Protein AF-A0A967I9L3-F1 (afdb_monomer)

Nearest PDB structures (foldseek):
  6tut-assembly1_D  TM=2.455E-01  e=7.047E+00  Saccharomyces cer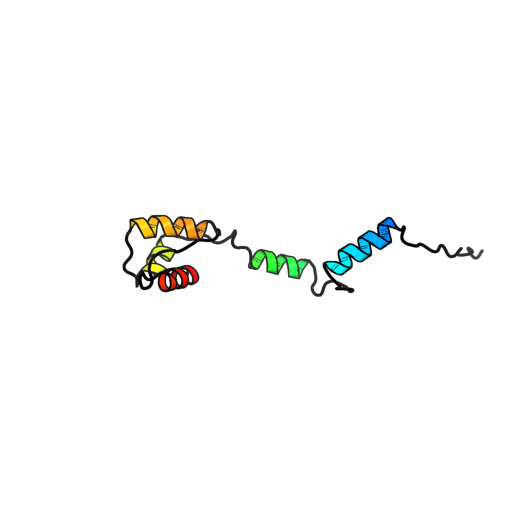evisiae S288C

Foldseek 3Di:
DDDDPPDDDDDDDPVRVVVVVVVCVVPVDDDDDPDDPVVVVVVCVVPDLLPDDQDLVLLCVLCVVPDDDPVVSVVVRVVLNVSDDDDDDDDPPPCSVVVVVSSVSD

Mean predicted aligned error: 10.32 Å

Secondary structure (DSSP, 8-state):
-------------HHHHHHHHHHHHH----SS-SS-HHHHHHHHHHH-GGG----HHHHHHHGGGS---HHHHHHHHHHHHTT------SSTTSSHHHHHHHHTT-

Structure (mmCIF, N/CA/C/O backbone):
data_AF-A0A967I9L3-F1
#
_entry.id   AF-A0A967I9L3-F1
#
loop_
_atom_site.group_PDB
_atom_site.id
_atom_site.type_symbol
_atom_site.label_atom_id
_atom_site.label_alt_id
_atom_site.label_comp_id
_atom_site.label_asym_id
_atom_site.label_entity_id
_atom_site.label_seq_id
_atom_site.pdbx_PDB_ins_code
_atom_site.Cartn_x
_atom_site.Cartn_y
_atom_site.Cartn_z
_atom_site.occupancy
_atom_site.B_iso_or_equiv
_atom_site.auth_seq_id
_atom_site.auth_comp_id
_atom_site.auth_asym_id
_atom_site.auth_atom_id
_atom_site.pdbx_PDB_model_num
ATOM 1 N N . ARG A 1 1 ? 20.927 -6.683 -58.869 1.00 39.59 1 ARG A N 1
ATOM 2 C CA . ARG A 1 1 ? 21.989 -5.862 -58.242 1.00 39.59 1 ARG A CA 1
ATOM 3 C C . ARG A 1 1 ? 21.899 -6.099 -56.743 1.00 39.59 1 ARG A C 1
ATOM 5 O O . ARG A 1 1 ? 20.976 -5.592 -56.123 1.00 39.59 1 ARG A O 1
ATOM 12 N N . GLU A 1 2 ? 22.761 -6.965 -56.214 1.00 48.47 2 GLU A N 1
ATOM 13 C CA . GLU A 1 2 ? 22.884 -7.224 -54.777 1.00 48.47 2 GLU A CA 1
ATOM 14 C C . GLU A 1 2 ? 23.357 -5.954 -54.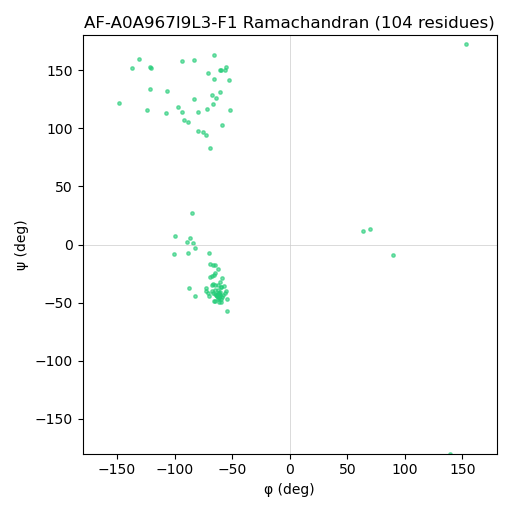068 1.00 48.47 2 GLU A C 1
ATOM 16 O O . GLU A 1 2 ? 24.365 -5.359 -54.448 1.00 48.47 2 GLU A O 1
ATOM 21 N N . PHE A 1 3 ? 22.617 -5.521 -53.052 1.00 53.97 3 PHE A N 1
ATOM 22 C CA . PHE A 1 3 ? 23.086 -4.489 -52.139 1.00 53.97 3 PHE A CA 1
ATOM 23 C C . PHE A 1 3 ? 24.037 -5.146 -51.140 1.00 53.97 3 PHE A C 1
ATOM 25 O O . PHE A 1 3 ? 23.626 -5.987 -50.340 1.00 53.97 3 PHE A O 1
ATOM 32 N N . ASN A 1 4 ? 25.311 -4.767 -51.203 1.00 56.59 4 ASN A N 1
ATOM 33 C CA . ASN A 1 4 ? 26.320 -5.121 -50.216 1.00 56.59 4 ASN A CA 1
ATOM 34 C C . ASN A 1 4 ? 25.865 -4.582 -48.845 1.00 56.59 4 ASN A C 1
ATOM 36 O O . ASN A 1 4 ? 25.901 -3.375 -48.596 1.00 56.59 4 ASN A O 1
ATOM 40 N N . LYS A 1 5 ? 25.352 -5.471 -47.985 1.00 57.94 5 LYS A N 1
ATOM 41 C CA . LYS A 1 5 ? 25.027 -5.175 -46.587 1.00 57.94 5 LYS A CA 1
ATOM 42 C C . LYS A 1 5 ? 26.342 -4.961 -45.837 1.00 57.94 5 LYS A C 1
ATOM 44 O O . LYS A 1 5 ? 26.852 -5.885 -45.212 1.00 57.94 5 LYS A O 1
ATOM 49 N N . GLY A 1 6 ? 26.889 -3.748 -45.909 1.00 60.75 6 GLY A N 1
ATOM 50 C CA . GLY A 1 6 ? 27.960 -3.320 -45.015 1.00 60.75 6 GLY A CA 1
ATOM 51 C C . GLY A 1 6 ? 27.523 -3.579 -43.574 1.00 60.75 6 GLY A C 1
ATOM 52 O O . GLY A 1 6 ? 26.503 -3.052 -43.127 1.00 60.75 6 GLY A O 1
ATOM 53 N N . ALA A 1 7 ? 28.234 -4.467 -42.883 1.00 70.00 7 ALA A N 1
ATOM 54 C CA . ALA A 1 7 ? 27.919 -4.865 -41.521 1.00 70.00 7 ALA A CA 1
ATOM 55 C C . ALA A 1 7 ? 28.268 -3.716 -40.566 1.00 70.00 7 ALA A C 1
ATOM 57 O O . ALA A 1 7 ? 29.410 -3.564 -40.138 1.00 70.00 7 ALA A O 1
ATOM 58 N N . TRP A 1 8 ? 27.285 -2.875 -40.258 1.00 76.75 8 TRP A N 1
ATOM 59 C CA . TRP A 1 8 ? 27.418 -1.861 -39.220 1.00 76.75 8 TRP A CA 1
ATOM 60 C C . TRP A 1 8 ? 27.413 -2.545 -37.852 1.00 76.75 8 TRP A C 1
ATOM 62 O O . TRP A 1 8 ? 26.425 -3.173 -37.468 1.00 76.75 8 TRP A O 1
ATOM 72 N N . VAL A 1 9 ? 28.519 -2.429 -37.117 1.00 81.31 9 VAL A N 1
ATOM 73 C CA . VAL A 1 9 ? 28.611 -2.896 -35.731 1.00 81.31 9 VAL A CA 1
ATOM 74 C C . VAL A 1 9 ? 28.242 -1.737 -34.818 1.00 81.31 9 VAL A C 1
ATOM 76 O O . VAL A 1 9 ? 29.005 -0.787 -34.655 1.00 81.31 9 VAL A O 1
ATOM 79 N N . PHE A 1 10 ? 27.061 -1.815 -34.217 1.00 85.38 10 PHE A N 1
ATOM 80 C CA . PHE A 1 10 ? 26.665 -0.894 -33.162 1.00 85.38 10 PHE A CA 1
ATOM 81 C C . PHE A 1 10 ? 27.238 -1.387 -31.835 1.00 85.38 10 PHE A C 1
ATOM 83 O O . PHE A 1 10 ? 27.010 -2.526 -31.433 1.00 85.38 10 PHE A O 1
ATOM 90 N N . THR A 1 11 ? 27.984 -0.523 -31.154 1.00 92.12 11 THR A N 1
ATOM 91 C CA . THR A 1 11 ? 28.474 -0.770 -29.797 1.00 92.12 11 THR A CA 1
ATOM 92 C C . THR A 1 11 ? 27.958 0.313 -28.866 1.00 92.12 11 THR A C 1
ATOM 94 O O . THR A 1 11 ? 27.700 1.444 -29.287 1.00 92.12 11 THR A O 1
ATOM 97 N N . LEU A 1 12 ? 27.798 -0.030 -27.591 1.00 91.38 12 LEU A N 1
ATOM 98 C CA . LEU A 1 12 ? 27.471 0.957 -26.571 1.00 91.38 12 LEU A CA 1
ATOM 99 C C . LEU A 1 12 ? 28.636 1.936 -26.403 1.00 91.38 12 LEU A C 1
ATOM 101 O O . LEU A 1 12 ? 29.807 1.547 -26.415 1.00 91.38 12 LEU A O 1
ATOM 105 N N . THR A 1 13 ? 28.296 3.204 -26.185 1.00 96.62 13 THR A N 1
ATOM 106 C CA . THR A 1 13 ? 29.245 4.192 -25.664 1.00 96.62 13 THR A CA 1
ATOM 107 C C . THR A 1 13 ? 29.636 3.824 -24.234 1.00 96.62 13 THR A C 1
ATOM 109 O O . THR A 1 13 ? 28.920 3.076 -23.563 1.00 96.62 13 THR A O 1
ATOM 112 N N . ASP A 1 14 ? 30.728 4.385 -23.715 1.00 96.31 14 ASP A N 1
ATOM 113 C CA . ASP A 1 14 ? 31.129 4.137 -22.322 1.00 96.31 14 ASP A CA 1
ATOM 114 C C . ASP A 1 14 ? 30.052 4.579 -21.324 1.00 96.31 14 ASP A C 1
ATOM 116 O O . ASP A 1 14 ? 29.759 3.869 -20.364 1.00 96.31 14 ASP A O 1
ATOM 120 N N . LYS A 1 15 ? 29.353 5.685 -21.614 1.00 97.06 15 LYS A N 1
ATOM 121 C CA . LYS A 1 15 ? 28.175 6.110 -20.844 1.00 97.06 15 LYS A CA 1
ATOM 122 C C . LYS A 1 15 ? 27.057 5.061 -20.884 1.00 97.06 15 LYS A C 1
ATOM 124 O O . LYS A 1 15 ? 26.428 4.805 -19.862 1.00 97.06 15 LYS A O 1
ATOM 129 N N . GLY A 1 16 ? 26.818 4.451 -22.047 1.00 96.06 16 GLY A N 1
ATOM 130 C CA . GLY A 1 16 ? 25.847 3.368 -22.205 1.00 96.06 16 GLY A CA 1
ATOM 131 C C . GLY A 1 16 ? 26.232 2.112 -21.420 1.00 96.06 16 GLY A 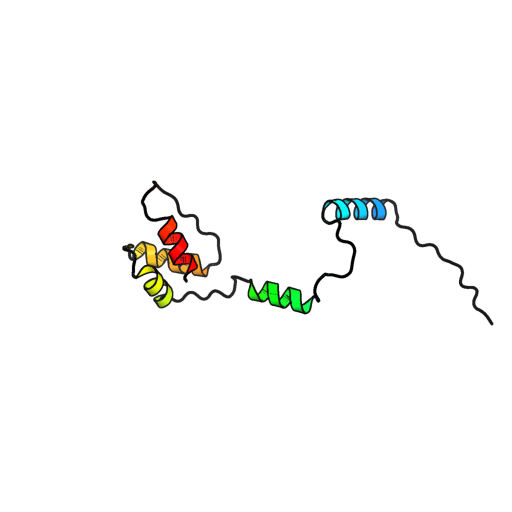C 1
ATOM 132 O O . GLY A 1 16 ? 25.379 1.537 -20.749 1.00 96.06 16 GLY A O 1
ATOM 133 N N . ARG A 1 17 ? 27.516 1.727 -21.441 1.00 95.25 17 ARG A N 1
ATOM 134 C CA . ARG A 1 17 ? 28.043 0.608 -20.642 1.00 95.25 17 ARG A CA 1
ATOM 135 C C . ARG A 1 17 ? 27.872 0.847 -19.145 1.00 95.25 17 ARG A C 1
ATOM 137 O O . ARG A 1 17 ? 27.320 -0.013 -18.465 1.00 95.25 17 ARG A O 1
ATOM 144 N N . ASN A 1 18 ? 28.272 2.018 -18.652 1.00 96.56 18 ASN A N 1
ATOM 145 C CA . ASN A 1 18 ? 28.149 2.356 -17.233 1.00 96.56 18 ASN A CA 1
ATOM 146 C C . ASN A 1 18 ? 26.683 2.363 -16.789 1.00 96.56 18 ASN A C 1
ATOM 148 O O . ASN A 1 18 ? 26.345 1.756 -15.778 1.00 96.56 18 ASN A O 1
ATOM 152 N N . ARG A 1 19 ? 25.785 2.956 -17.589 1.00 95.38 19 ARG A N 1
ATOM 153 C CA . ARG A 1 19 ? 24.355 2.983 -17.264 1.00 95.38 19 ARG A CA 1
ATOM 154 C C . ARG A 1 19 ? 23.726 1.589 -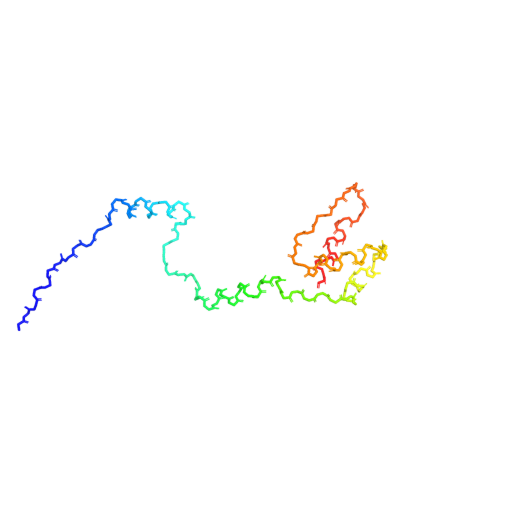17.251 1.00 95.38 19 ARG A C 1
ATOM 156 O O . ARG A 1 19 ? 22.888 1.311 -16.398 1.00 95.38 19 ARG A O 1
ATOM 163 N N . ALA A 1 20 ? 24.114 0.721 -18.184 1.00 93.81 20 ALA A N 1
ATOM 164 C CA . ALA A 1 20 ? 23.662 -0.666 -18.190 1.00 93.81 20 ALA A CA 1
ATOM 165 C C . ALA A 1 20 ? 24.137 -1.409 -16.931 1.00 93.81 20 ALA A C 1
ATOM 167 O O . ALA A 1 20 ? 23.336 -2.093 -16.303 1.00 93.81 20 ALA A O 1
ATOM 168 N N . ALA A 1 21 ? 25.399 -1.223 -16.525 1.00 94.31 21 ALA A N 1
ATOM 169 C CA . ALA A 1 21 ? 25.939 -1.815 -15.302 1.00 94.31 21 ALA A CA 1
ATOM 170 C C . ALA A 1 21 ? 25.188 -1.337 -14.044 1.00 94.31 2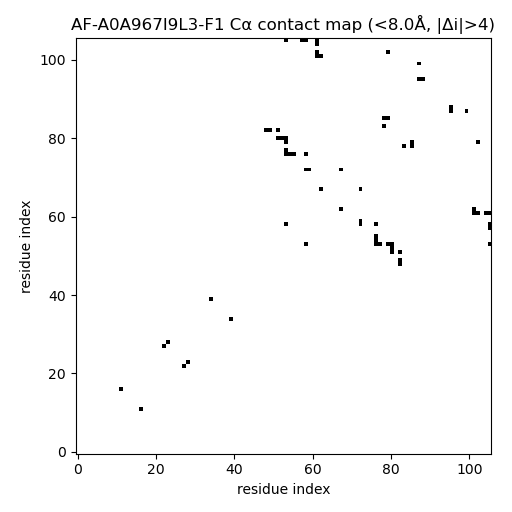1 ALA A C 1
ATOM 172 O O . ALA A 1 21 ? 24.772 -2.162 -13.240 1.00 94.31 21 ALA A O 1
ATOM 173 N N . GLU A 1 22 ? 24.921 -0.032 -13.914 1.00 95.69 22 GLU A N 1
ATOM 174 C CA . GLU A 1 22 ? 24.117 0.517 -12.809 1.00 95.69 22 GLU A CA 1
ATOM 175 C C . GLU A 1 22 ? 22.711 -0.096 -12.737 1.00 95.69 22 GLU A C 1
ATOM 177 O O . GLU A 1 22 ? 22.221 -0.417 -11.658 1.00 95.69 22 GLU A O 1
ATOM 182 N N . LEU A 1 23 ? 22.041 -0.260 -13.883 1.00 94.69 23 LEU A N 1
ATOM 183 C CA . LEU A 1 23 ? 20.713 -0.875 -13.931 1.00 94.69 23 LEU A CA 1
ATOM 184 C C . LEU A 1 23 ? 20.761 -2.361 -13.556 1.00 94.69 23 LEU A C 1
ATOM 186 O O . LEU A 1 23 ? 19.841 -2.844 -12.899 1.00 94.69 23 LEU A O 1
ATOM 190 N N . PHE A 1 24 ? 21.838 -3.062 -13.916 1.00 94.69 24 PHE A N 1
ATOM 191 C CA . PHE A 1 24 ? 22.054 -4.458 -13.537 1.00 94.69 24 PHE A CA 1
ATOM 192 C C . PHE A 1 24 ? 22.286 -4.660 -12.036 1.00 94.69 24 PHE A C 1
ATOM 194 O O . PHE A 1 24 ? 21.944 -5.722 -11.513 1.00 94.69 24 PHE A O 1
ATOM 201 N N . GLU A 1 25 ? 22.803 -3.652 -11.331 1.00 95.50 25 GLU A N 1
ATOM 202 C CA . GLU A 1 25 ? 22.862 -3.668 -9.864 1.00 95.50 25 GLU A CA 1
ATOM 203 C C . GLU A 1 25 ? 21.466 -3.554 -9.223 1.00 95.50 25 GLU A C 1
ATOM 205 O O . GLU A 1 25 ? 21.241 -4.097 -8.145 1.00 95.50 25 GLU A O 1
ATOM 210 N N . ILE A 1 26 ? 20.503 -2.909 -9.895 1.00 95.62 26 ILE A N 1
ATOM 211 C CA . ILE A 1 26 ? 19.109 -2.805 -9.425 1.00 95.62 26 ILE A CA 1
ATOM 212 C C . ILE A 1 26 ? 18.314 -4.069 -9.779 1.00 95.62 26 ILE A C 1
ATOM 214 O O . ILE A 1 26 ? 17.551 -4.580 -8.961 1.00 95.62 26 ILE A O 1
ATOM 218 N N . SER A 1 27 ? 18.457 -4.569 -11.009 1.00 92.88 27 SER A N 1
ATOM 219 C CA . SER A 1 27 ? 17.743 -5.747 -11.495 1.00 92.88 27 SER A CA 1
ATOM 220 C C . SER A 1 27 ? 18.581 -6.520 -12.503 1.00 92.88 27 SER A C 1
ATOM 222 O O . SER A 1 27 ? 18.926 -6.021 -13.572 1.00 92.88 27 SER A O 1
ATOM 224 N N . ARG A 1 28 ? 18.842 -7.791 -12.189 1.00 92.62 28 ARG A N 1
ATOM 225 C CA . ARG A 1 28 ? 19.532 -8.727 -13.090 1.00 92.62 28 ARG A CA 1
ATOM 226 C C . ARG A 1 28 ? 18.608 -9.445 -14.057 1.00 92.62 28 ARG A C 1
ATOM 228 O O . ARG A 1 28 ? 19.046 -10.353 -14.760 1.00 92.62 28 ARG A O 1
ATOM 235 N N . TYR A 1 29 ? 17.333 -9.074 -14.073 1.00 90.12 29 TYR A N 1
ATOM 236 C CA . TYR A 1 29 ? 16.367 -9.718 -14.937 1.00 90.12 29 TYR A CA 1
ATOM 237 C C . TYR A 1 29 ? 16.682 -9.421 -16.404 1.00 90.12 29 TYR A C 1
ATOM 239 O O . TYR A 1 29 ? 16.704 -8.267 -16.829 1.00 90.12 29 TYR A O 1
ATOM 247 N N . VAL A 1 30 ? 16.905 -10.481 -17.177 1.00 92.00 30 VAL A N 1
ATOM 248 C CA . VAL A 1 30 ? 17.101 -10.414 -18.624 1.00 92.00 30 VAL A CA 1
ATOM 249 C C . VAL A 1 30 ? 16.065 -11.317 -19.269 1.00 92.00 30 VAL A C 1
ATOM 251 O O . VAL A 1 30 ? 16.078 -12.528 -19.065 1.00 92.00 30 VAL A O 1
ATOM 254 N N . GLY A 1 31 ? 15.166 -10.724 -20.046 1.00 90.25 31 GLY A N 1
ATOM 255 C CA . GLY A 1 31 ? 14.096 -11.450 -20.717 1.00 90.25 31 GLY A CA 1
ATOM 256 C C . GLY A 1 31 ? 12.876 -10.570 -20.984 1.00 90.25 31 GLY A C 1
ATOM 257 O O . GLY A 1 31 ? 12.835 -9.419 -20.540 1.00 90.25 31 GLY A O 1
ATOM 258 N N . PRO A 1 32 ? 11.885 -11.088 -21.727 1.00 91.25 32 PRO A N 1
ATOM 259 C CA . PRO A 1 32 ? 10.575 -10.449 -21.824 1.00 91.25 32 PRO A CA 1
ATOM 260 C C . PRO A 1 32 ? 9.934 -10.372 -20.436 1.00 91.25 32 PRO A C 1
ATOM 262 O O . PRO A 1 32 ? 10.179 -11.245 -19.616 1.00 91.25 32 PRO A O 1
ATOM 265 N N . ALA A 1 33 ? 9.099 -9.367 -20.166 1.00 90.56 33 ALA A N 1
ATOM 266 C CA . ALA A 1 33 ? 8.372 -9.300 -18.898 1.00 90.56 33 ALA A CA 1
ATOM 267 C C . ALA A 1 33 ? 7.604 -10.618 -18.628 1.00 90.56 33 ALA A C 1
ATOM 269 O O . ALA A 1 33 ? 7.049 -11.195 -19.567 1.00 90.56 33 ALA A O 1
ATOM 270 N N . PRO A 1 34 ? 7.547 -11.101 -17.370 1.00 91.44 34 PRO A N 1
ATOM 271 C CA . PRO A 1 34 ? 6.970 -12.409 -17.040 1.00 91.44 34 PRO A CA 1
ATOM 272 C C . PRO A 1 34 ? 5.456 -12.485 -17.279 1.00 91.44 34 PRO A C 1
ATOM 274 O O . PRO A 1 34 ? 4.898 -13.576 -17.352 1.00 91.44 34 PRO A O 1
ATOM 277 N N . VAL A 1 35 ? 4.798 -11.330 -17.392 1.00 94.75 35 VAL A N 1
ATOM 278 C CA . VAL A 1 35 ? 3.383 -11.191 -17.729 1.00 94.75 35 VAL A CA 1
ATOM 279 C C . VAL A 1 35 ? 3.201 -10.054 -18.739 1.00 94.75 35 VAL A C 1
ATOM 281 O O . VAL A 1 35 ? 3.988 -9.100 -18.735 1.00 94.75 35 VAL A O 1
ATOM 284 N N . PRO A 1 36 ? 2.165 -10.117 -19.588 1.00 96.12 36 PRO A N 1
ATOM 285 C CA . PRO A 1 36 ? 1.753 -8.990 -20.414 1.00 96.12 36 PRO A CA 1
ATOM 286 C C . PRO A 1 36 ? 1.446 -7.734 -19.585 1.00 96.12 36 PRO A C 1
ATOM 288 O O . PRO A 1 36 ? 0.976 -7.818 -18.447 1.00 96.12 36 PRO A O 1
ATOM 291 N N . LEU A 1 37 ? 1.669 -6.555 -20.173 1.00 94.12 37 LEU A N 1
ATOM 292 C CA . LEU A 1 37 ? 1.437 -5.271 -19.501 1.00 94.12 37 LEU A CA 1
ATOM 293 C C . LEU A 1 37 ? -0.026 -5.099 -19.063 1.00 94.12 37 LEU A C 1
ATOM 295 O O . LEU A 1 37 ? -0.283 -4.566 -17.990 1.00 94.12 37 LEU A O 1
ATOM 299 N N . ASP A 1 38 ? -0.987 -5.587 -19.849 1.00 96.56 38 ASP A N 1
ATOM 300 C CA . ASP A 1 38 ? -2.409 -5.529 -19.494 1.00 96.56 38 ASP A CA 1
ATOM 301 C C . ASP A 1 38 ? -2.729 -6.364 -18.244 1.00 96.56 38 ASP A C 1
ATOM 303 O O . ASP A 1 38 ? -3.576 -5.979 -17.440 1.00 96.56 38 ASP A O 1
ATOM 307 N N . GLN A 1 39 ? -2.051 -7.498 -18.051 1.00 96.25 39 GLN A N 1
ATOM 308 C CA . GLN A 1 39 ? -2.223 -8.329 -16.863 1.00 96.25 39 GLN A CA 1
ATOM 309 C C . GLN A 1 39 ? -1.593 -7.662 -15.640 1.00 96.25 39 GLN A C 1
ATOM 311 O O . GLN A 1 39 ? -2.189 -7.677 -14.564 1.00 96.25 39 GLN A O 1
ATOM 316 N N . TYR A 1 40 ? -0.420 -7.047 -15.811 1.00 94.12 40 TYR A N 1
ATOM 317 C CA . TYR A 1 40 ? 0.215 -6.259 -14.759 1.00 94.12 40 TYR A CA 1
ATOM 318 C C . TYR A 1 40 ? -0.677 -5.092 -14.316 1.00 94.12 40 TYR A C 1
ATOM 320 O O . TYR A 1 40 ? -0.947 -4.952 -13.127 1.00 94.12 40 TYR A O 1
ATOM 328 N N . ASN A 1 41 ? -1.198 -4.308 -15.265 1.00 94.38 41 ASN A N 1
ATOM 329 C CA . ASN A 1 41 ? -2.064 -3.165 -14.970 1.00 94.38 41 ASN A CA 1
ATOM 330 C C . ASN A 1 41 ? -3.325 -3.592 -14.219 1.00 94.38 41 ASN A C 1
ATOM 332 O O . ASN A 1 41 ? -3.620 -3.027 -13.172 1.00 94.38 41 ASN A O 1
ATOM 336 N N . ARG A 1 42 ? -4.004 -4.649 -14.685 1.00 94.25 42 ARG A N 1
ATOM 337 C CA . ARG A 1 42 ? -5.170 -5.213 -13.989 1.00 94.25 42 ARG A CA 1
ATOM 338 C C . ARG A 1 42 ? -4.856 -5.590 -12.544 1.00 94.25 42 ARG A C 1
ATOM 340 O O . ARG A 1 42 ? -5.680 -5.366 -11.666 1.00 94.25 42 ARG A O 1
ATOM 347 N N . GLN A 1 43 ? -3.677 -6.157 -12.290 1.00 93.75 43 GLN A N 1
ATOM 348 C CA . GLN A 1 43 ? -3.282 -6.539 -10.939 1.00 93.75 43 GLN A CA 1
ATOM 349 C C . GLN A 1 43 ? -2.978 -5.322 -10.058 1.00 93.75 43 GLN A C 1
ATOM 351 O O . GLN A 1 43 ? -3.384 -5.305 -8.899 1.00 93.75 43 GLN A O 1
ATOM 356 N N . VAL A 1 44 ? -2.292 -4.311 -10.596 1.00 92.12 44 VAL A N 1
ATOM 357 C CA . VAL A 1 44 ? -2.012 -3.056 -9.881 1.00 92.12 44 VAL A CA 1
ATOM 358 C C . VAL A 1 44 ? -3.309 -2.322 -9.547 1.00 92.12 44 VAL A C 1
ATOM 360 O O . VAL A 1 44 ? -3.483 -1.881 -8.415 1.00 92.12 44 VAL A O 1
ATOM 363 N N . GLU A 1 45 ? -4.242 -2.247 -10.495 1.00 89.94 45 GLU A N 1
ATOM 364 C CA . GLU A 1 45 ? -5.572 -1.670 -10.283 1.00 89.94 45 GLU A CA 1
ATOM 365 C C . GLU A 1 45 ? -6.366 -2.465 -9.242 1.00 89.94 45 GLU A C 1
ATOM 367 O O . GLU A 1 45 ? -6.935 -1.873 -8.336 1.00 89.94 45 GLU A O 1
ATOM 372 N N . ALA A 1 46 ? -6.356 -3.800 -9.294 1.00 87.81 46 ALA A N 1
ATOM 373 C CA . ALA A 1 46 ? -7.049 -4.629 -8.304 1.00 87.81 46 ALA A CA 1
ATOM 374 C C . ALA A 1 46 ? -6.450 -4.526 -6.888 1.00 87.81 46 ALA A C 1
ATOM 376 O O . ALA A 1 46 ? -7.147 -4.759 -5.906 1.00 87.81 46 ALA A O 1
ATOM 377 N N . GLN A 1 47 ? -5.159 -4.205 -6.774 1.00 86.00 47 GLN A N 1
ATOM 378 C CA . GLN A 1 47 ? -4.472 -4.000 -5.496 1.00 86.00 47 GLN A CA 1
ATOM 379 C C . GLN A 1 47 ? -4.553 -2.555 -4.994 1.00 86.00 47 GLN A C 1
ATOM 381 O O . GLN A 1 47 ? -4.103 -2.281 -3.878 1.00 86.00 47 GLN A O 1
ATOM 386 N N . THR A 1 48 ? -5.084 -1.624 -5.792 1.00 81.69 48 THR A N 1
ATOM 387 C CA . THR A 1 48 ? -5.152 -0.226 -5.380 1.00 81.69 48 THR A CA 1
ATOM 388 C C . THR A 1 48 ? -6.129 -0.052 -4.223 1.00 81.69 48 THR A C 1
ATOM 390 O O . THR A 1 48 ? -7.292 -0.448 -4.277 1.00 81.69 48 THR A O 1
ATOM 393 N N . ILE A 1 49 ? -5.657 0.603 -3.169 1.00 73.31 49 ILE A N 1
ATOM 394 C CA . ILE A 1 49 ? -6.467 0.98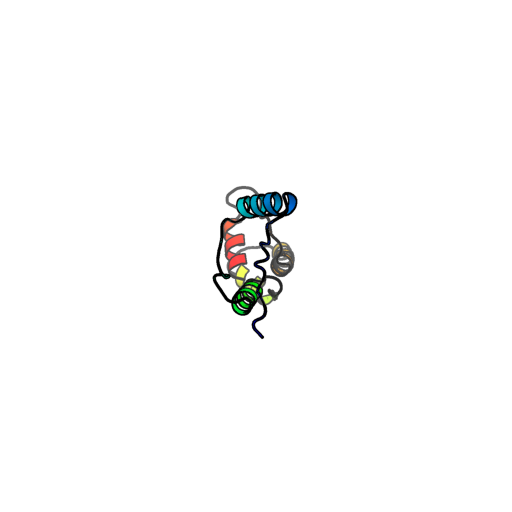4 -2.007 1.00 73.31 49 ILE A CA 1
ATOM 395 C C . ILE A 1 49 ? -7.249 2.286 -2.243 1.00 73.31 49 ILE A C 1
ATOM 397 O O . ILE A 1 49 ? -8.038 2.690 -1.395 1.00 73.31 49 ILE A O 1
ATOM 401 N N . GLU A 1 50 ? -7.063 2.938 -3.398 1.00 69.81 50 GLU A N 1
ATOM 402 C CA . GLU A 1 50 ? -7.757 4.186 -3.761 1.00 69.81 50 GLU A CA 1
ATOM 403 C C . GLU A 1 50 ? -9.275 4.014 -3.922 1.00 69.81 50 GLU A C 1
ATOM 405 O O . GLU A 1 50 ? -10.013 4.995 -3.885 1.00 69.81 50 GLU A O 1
ATOM 410 N N . SER A 1 51 ? -9.752 2.777 -4.080 1.00 66.38 51 SER A N 1
ATOM 411 C CA . SER A 1 51 ? -11.171 2.458 -4.277 1.00 66.38 51 SER A CA 1
ATOM 412 C C . SER A 1 51 ? -11.892 1.979 -3.009 1.00 66.38 51 SER A C 1
ATOM 414 O O . SER A 1 51 ? -13.057 1.588 -3.085 1.00 66.38 51 SER A O 1
ATOM 416 N N . ILE A 1 52 ? -11.243 2.029 -1.837 1.00 72.06 52 ILE A N 1
ATOM 417 C CA . ILE A 1 52 ? -11.870 1.625 -0.572 1.00 72.06 52 ILE A CA 1
ATOM 418 C C . ILE A 1 52 ? -12.853 2.716 -0.117 1.00 72.06 52 ILE A C 1
ATOM 420 O O . ILE A 1 52 ? -12.483 3.706 0.517 1.00 72.06 52 ILE A O 1
ATOM 424 N N . LEU A 1 53 ? -14.131 2.517 -0.433 1.00 72.69 53 LEU A N 1
ATOM 425 C CA . LEU A 1 53 ? -15.237 3.287 0.127 1.00 72.69 53 LEU A CA 1
ATOM 426 C C . LEU A 1 53 ? -15.695 2.615 1.420 1.00 72.69 53 LEU A C 1
ATOM 428 O O . LEU A 1 53 ? -16.344 1.574 1.385 1.00 72.69 53 LEU A O 1
ATOM 432 N N . VAL A 1 54 ? -15.352 3.212 2.560 1.00 78.62 54 VAL A N 1
ATOM 433 C CA . VAL A 1 54 ? -15.803 2.732 3.869 1.00 78.62 54 VAL A CA 1
ATOM 434 C C . VAL A 1 54 ? -17.066 3.483 4.262 1.00 78.62 54 VAL A C 1
ATOM 436 O O . VAL A 1 54 ? -17.021 4.692 4.499 1.00 78.62 54 VAL A O 1
ATOM 439 N N . ASP A 1 55 ? -18.187 2.774 4.350 1.00 84.69 55 ASP A N 1
ATOM 440 C CA . ASP A 1 55 ? -19.422 3.334 4.892 1.00 84.69 55 ASP A CA 1
ATOM 441 C C . ASP A 1 55 ? -19.448 3.264 6.437 1.00 84.69 55 ASP A C 1
ATOM 443 O O . ASP A 1 55 ? -18.728 2.490 7.077 1.00 84.69 55 ASP A O 1
ATOM 447 N N . GLU A 1 56 ? -20.274 4.105 7.064 1.00 84.25 56 GLU A N 1
ATOM 448 C CA . GLU A 1 56 ? -20.378 4.165 8.527 1.00 84.25 56 GLU A CA 1
ATOM 449 C C . GLU A 1 56 ? -20.968 2.882 9.142 1.00 84.25 56 GLU A C 1
ATOM 451 O O . GLU A 1 56 ? -20.586 2.485 10.248 1.00 84.25 56 GLU A O 1
ATOM 456 N N . GLU A 1 57 ? -21.894 2.225 8.446 1.00 87.94 57 GLU A N 1
ATOM 457 C CA . GLU A 1 57 ? -22.567 1.007 8.898 1.00 87.94 57 GLU A CA 1
ATOM 458 C C . GLU A 1 57 ? -21.593 -0.178 8.959 1.00 87.94 57 GLU A C 1
ATOM 460 O O . GLU A 1 57 ? -21.579 -0.906 9.951 1.00 87.94 57 GLU A O 1
ATOM 465 N N . THR A 1 58 ? -20.700 -0.303 7.980 1.00 87.69 58 THR A N 1
ATOM 466 C CA . THR A 1 58 ? -19.623 -1.288 7.904 1.00 87.69 58 THR A CA 1
ATOM 467 C C . THR A 1 58 ? -18.644 -1.097 9.058 1.00 87.69 58 THR A C 1
ATOM 469 O O . THR A 1 58 ? -18.347 -2.055 9.775 1.00 87.69 58 THR A O 1
ATOM 472 N N . VAL A 1 59 ? -18.210 0.140 9.343 1.00 88.25 59 VAL A N 1
ATOM 473 C CA . VAL A 1 59 ? -17.356 0.418 10.517 1.00 88.25 59 VAL A CA 1
ATOM 474 C C . VAL A 1 59 ? -18.091 0.060 11.806 1.00 88.25 59 VAL A C 1
ATOM 476 O O . VAL A 1 59 ? -17.535 -0.584 12.696 1.00 88.25 59 VAL A O 1
ATOM 479 N N . ARG A 1 60 ? -19.363 0.443 11.932 1.00 87.56 60 ARG A N 1
ATOM 480 C CA . ARG A 1 60 ? -20.172 0.134 13.116 1.00 87.56 60 ARG A CA 1
ATOM 481 C C . ARG A 1 60 ? -20.352 -1.375 13.303 1.00 87.56 60 ARG A C 1
ATOM 483 O O . ARG A 1 60 ? -20.271 -1.854 14.434 1.00 87.56 60 ARG A O 1
ATOM 490 N N . GLY A 1 61 ? -20.547 -2.114 12.215 1.00 89.31 61 GLY A N 1
ATOM 491 C CA . GLY A 1 61 ? -20.651 -3.568 12.190 1.00 89.31 61 GLY A CA 1
ATOM 492 C C . GLY A 1 61 ? -19.348 -4.250 12.600 1.00 89.31 61 GLY A C 1
ATOM 493 O O . GLY A 1 61 ? -19.363 -5.096 13.498 1.00 89.31 61 GLY A O 1
ATOM 494 N N . ALA A 1 62 ? -18.216 -3.832 12.030 1.00 89.00 62 ALA A N 1
ATOM 495 C CA . ALA A 1 62 ? -16.898 -4.384 12.343 1.00 89.00 62 ALA A CA 1
ATOM 496 C C . ALA A 1 62 ? -16.538 -4.204 13.827 1.00 89.00 62 ALA A C 1
ATOM 498 O O . ALA A 1 62 ? -16.100 -5.143 14.493 1.00 89.00 62 ALA A O 1
ATOM 499 N N . PHE A 1 63 ? -16.811 -3.023 14.390 1.00 89.94 63 PHE A N 1
ATOM 500 C CA . PHE A 1 63 ? -16.543 -2.727 15.800 1.00 89.94 63 PHE A CA 1
ATOM 501 C C . PHE A 1 63 ? -17.651 -3.190 16.765 1.00 89.94 63 PHE A C 1
ATOM 503 O O . PHE A 1 63 ? -17.505 -3.011 17.972 1.00 89.94 63 PHE A O 1
ATOM 510 N N . SER A 1 64 ? -18.733 -3.821 16.292 1.00 88.69 64 SER A N 1
ATOM 511 C CA . SER A 1 64 ? -19.896 -4.196 17.124 1.00 88.69 64 SER A CA 1
ATOM 512 C C . SER A 1 64 ? -19.565 -5.121 18.303 1.00 88.69 64 SER A C 1
ATOM 514 O O . SER A 1 64 ? -20.236 -5.085 19.334 1.00 88.69 64 SER A O 1
ATOM 516 N N . ARG A 1 65 ? -18.517 -5.943 18.174 1.00 88.25 65 ARG A N 1
ATOM 517 C CA . ARG A 1 65 ? -18.047 -6.867 19.221 1.00 88.25 65 ARG A CA 1
ATOM 518 C C . ARG A 1 65 ? -17.016 -6.246 20.167 1.00 88.25 65 ARG A C 1
ATOM 520 O O . ARG A 1 65 ? -16.513 -6.937 21.050 1.00 88.25 65 ARG A O 1
ATOM 527 N N . MET A 1 66 ? -16.685 -4.967 19.990 1.00 87.75 66 MET A N 1
ATOM 528 C CA . MET A 1 66 ? -15.664 -4.262 20.755 1.00 87.75 66 MET A CA 1
ATOM 529 C C . MET A 1 66 ? -16.260 -3.053 21.473 1.00 87.75 66 MET A C 1
ATOM 531 O O . MET A 1 66 ? -16.973 -2.240 20.892 1.00 87.75 66 MET A O 1
ATOM 535 N N . VAL A 1 67 ? -15.919 -2.893 22.750 1.00 88.62 67 VAL A N 1
ATOM 536 C CA . VAL A 1 67 ? -16.298 -1.697 23.506 1.00 88.62 67 VAL A CA 1
ATOM 537 C C . VAL A 1 67 ? -15.329 -0.570 23.149 1.00 88.62 67 VAL A C 1
ATOM 539 O O . VAL A 1 67 ? -14.225 -0.490 23.684 1.00 88.62 67 VAL A O 1
ATOM 542 N N . VAL A 1 68 ? -15.741 0.297 22.226 1.00 88.06 68 VAL A N 1
ATOM 543 C CA . VAL A 1 68 ? -15.019 1.518 21.839 1.00 88.06 68 VAL A CA 1
ATOM 544 C C . VAL A 1 68 ? -15.890 2.748 22.064 1.00 88.06 68 VAL A C 1
ATOM 546 O O . VAL A 1 68 ? -17.114 2.681 22.015 1.00 88.06 68 VAL A O 1
ATOM 549 N N . THR A 1 69 ? -15.258 3.895 22.312 1.00 88.88 69 THR A N 1
ATOM 550 C CA . THR A 1 69 ? -15.989 5.168 22.416 1.00 88.88 69 THR A CA 1
ATOM 551 C C . THR A 1 69 ? -16.498 5.608 21.046 1.00 88.88 69 THR A C 1
ATOM 553 O O . THR A 1 69 ? -15.808 5.405 20.044 1.00 88.88 69 THR A O 1
ATOM 556 N N . ASP A 1 70 ? -17.647 6.285 20.996 1.00 86.62 70 ASP A N 1
ATOM 557 C CA . ASP A 1 70 ? -18.169 6.841 19.739 1.00 86.62 70 ASP A CA 1
ATOM 558 C C . ASP A 1 70 ? -17.147 7.777 19.079 1.00 86.62 70 ASP A C 1
ATOM 560 O O . ASP A 1 70 ? -16.840 7.630 17.904 1.00 86.62 70 ASP A O 1
ATOM 564 N N . ARG A 1 71 ? -16.465 8.616 19.872 1.00 89.25 71 ARG A N 1
ATOM 565 C CA . ARG A 1 71 ? -15.389 9.496 19.387 1.00 89.25 71 ARG A CA 1
ATOM 566 C C . ARG A 1 71 ? -14.240 8.744 18.702 1.00 89.25 71 ARG A C 1
ATOM 568 O O . ARG A 1 71 ? -13.610 9.287 17.794 1.00 89.25 71 ARG A O 1
ATOM 575 N N . PHE A 1 72 ? -13.899 7.543 19.173 1.00 89.12 72 PHE A N 1
ATOM 576 C CA . PHE A 1 72 ? -12.885 6.715 18.520 1.00 89.12 72 PHE A CA 1
ATOM 577 C C . PHE A 1 72 ? -13.410 6.179 17.187 1.00 89.12 72 PHE A C 1
ATOM 579 O O . PHE A 1 72 ? -12.702 6.276 16.186 1.00 89.12 72 PHE A O 1
ATOM 586 N N . ARG A 1 73 ? -14.656 5.689 17.158 1.00 87.56 73 ARG A N 1
ATOM 587 C CA . ARG A 1 73 ? -15.312 5.201 15.937 1.00 87.56 73 ARG A CA 1
ATOM 588 C C . ARG A 1 73 ? -15.405 6.297 14.866 1.00 87.56 73 ARG A C 1
ATOM 590 O O . ARG A 1 73 ? -15.009 6.072 13.726 1.00 87.56 73 ARG A O 1
ATOM 597 N N . ASP A 1 74 ? -15.799 7.503 15.259 1.00 87.25 74 ASP A N 1
ATOM 598 C CA . ASP A 1 74 ? -15.929 8.656 14.358 1.00 87.25 74 ASP A CA 1
ATOM 599 C C . ASP A 1 74 ? -14.579 9.097 13.768 1.00 87.25 74 ASP A C 1
ATOM 601 O O . ASP A 1 74 ? -14.516 9.701 12.700 1.00 87.25 74 ASP A O 1
ATOM 605 N N . ARG A 1 75 ? -13.470 8.794 14.456 1.00 88.06 75 ARG A N 1
ATOM 606 C CA . ARG A 1 75 ? -12.111 9.062 13.968 1.00 88.06 75 ARG A CA 1
ATOM 607 C C . ARG A 1 75 ? -11.548 7.932 13.120 1.00 88.06 75 ARG A C 1
ATOM 609 O O . ARG A 1 75 ? -10.810 8.211 12.177 1.00 88.06 75 ARG A O 1
ATOM 616 N N . ILE A 1 76 ? -11.841 6.681 13.472 1.00 88.44 76 ILE A N 1
ATOM 617 C CA . ILE A 1 76 ? -11.255 5.529 12.790 1.00 88.44 76 ILE A CA 1
ATOM 618 C C . ILE A 1 76 ? -11.860 5.347 11.396 1.00 88.44 76 ILE A C 1
ATOM 620 O O . ILE A 1 76 ? -11.108 5.073 10.472 1.00 88.44 76 ILE A O 1
ATOM 624 N N . GLY A 1 77 ? -13.161 5.599 11.205 1.00 87.69 77 GLY A N 1
ATOM 625 C CA . GLY A 1 77 ? -13.820 5.460 9.898 1.00 87.69 77 GLY A CA 1
ATOM 626 C C . GLY A 1 77 ? -13.137 6.262 8.777 1.00 87.69 77 GLY A C 1
ATOM 627 O O . GLY A 1 77 ? -12.648 5.662 7.817 1.00 87.69 77 GLY A O 1
ATOM 628 N N . PRO A 1 78 ? -12.984 7.595 8.916 1.00 87.44 78 PRO A N 1
ATOM 629 C CA . PRO A 1 78 ? -12.256 8.410 7.943 1.00 87.44 78 PRO A CA 1
ATOM 630 C C . PRO A 1 78 ? -10.784 8.010 7.785 1.00 87.44 78 PRO A C 1
ATOM 632 O O . PRO A 1 78 ? -10.224 8.131 6.697 1.00 87.44 78 PRO A O 1
ATOM 635 N N . ALA A 1 79 ? -10.142 7.529 8.855 1.00 88.62 79 ALA A N 1
ATOM 636 C CA . ALA A 1 79 ? -8.759 7.069 8.789 1.00 88.62 79 ALA A CA 1
ATOM 637 C C . ALA A 1 79 ? -8.625 5.815 7.910 1.00 88.62 79 ALA A C 1
ATOM 639 O O . ALA A 1 79 ? -7.709 5.763 7.092 1.00 88.62 79 ALA A O 1
ATOM 640 N N . ILE A 1 80 ? -9.552 4.857 8.017 1.00 86.62 80 ILE A N 1
ATOM 641 C CA . ILE A 1 80 ? -9.585 3.657 7.164 1.00 86.62 80 ILE A CA 1
ATOM 642 C C . ILE A 1 80 ? -9.875 4.065 5.714 1.00 86.62 80 ILE A C 1
ATOM 644 O O . ILE A 1 80 ? -9.116 3.709 4.816 1.00 86.62 80 ILE A O 1
ATOM 648 N N . SER A 1 81 ? -10.894 4.904 5.493 1.00 84.19 81 SER A N 1
ATOM 649 C CA . SER A 1 81 ? -11.259 5.384 4.150 1.00 84.19 81 SER A CA 1
ATOM 650 C C . SER A 1 81 ? -10.155 6.195 3.465 1.00 84.19 81 SER A C 1
ATOM 652 O O . SER A 1 81 ? -10.160 6.324 2.246 1.00 84.19 81 SER A O 1
ATOM 654 N N . SER A 1 82 ? -9.202 6.752 4.219 1.00 84.94 82 SER A N 1
ATOM 655 C CA . SER A 1 82 ? -8.086 7.504 3.639 1.00 84.94 82 SER A CA 1
ATOM 656 C C . SER A 1 82 ? -7.087 6.634 2.869 1.00 84.94 82 SER A C 1
ATOM 658 O O . SER A 1 82 ? -6.251 7.181 2.151 1.00 84.94 82 SER A O 1
ATOM 660 N N . GLY A 1 83 ? -7.103 5.309 3.069 1.00 80.06 83 GLY A N 1
ATOM 661 C CA . GLY A 1 83 ? -6.104 4.391 2.513 1.00 80.06 83 GLY A CA 1
ATOM 662 C C . GLY A 1 83 ? -4.680 4.640 3.033 1.00 80.06 83 GLY A C 1
ATOM 663 O O . GLY A 1 83 ? -3.709 4.124 2.486 1.00 80.06 83 GLY A O 1
ATOM 664 N N . ARG A 1 84 ? -4.503 5.461 4.075 1.00 83.75 84 ARG A N 1
ATOM 665 C CA . ARG A 1 84 ? -3.184 5.776 4.641 1.00 83.75 84 ARG A CA 1
ATOM 666 C C . ARG A 1 84 ? -2.861 4.849 5.805 1.00 83.75 84 ARG A C 1
ATOM 668 O O . ARG A 1 84 ? -3.740 4.316 6.474 1.00 83.75 84 ARG A O 1
ATOM 675 N N . ALA A 1 85 ? -1.569 4.713 6.093 1.00 86.69 85 ALA A N 1
ATOM 676 C CA . ALA A 1 85 ? -1.109 3.959 7.251 1.00 86.69 85 ALA A CA 1
ATOM 677 C C . ALA A 1 85 ? -1.646 4.556 8.569 1.00 86.69 85 ALA A C 1
ATOM 679 O O . ALA A 1 85 ? -1.506 5.756 8.819 1.00 86.69 85 ALA A O 1
ATOM 680 N N . ILE A 1 86 ? -2.206 3.699 9.429 1.00 88.25 86 ILE A N 1
ATOM 681 C CA . ILE A 1 86 ? -2.673 4.036 10.780 1.00 88.25 86 ILE A CA 1
ATOM 682 C C . ILE A 1 86 ? -1.689 3.455 11.797 1.00 88.25 86 ILE A C 1
ATOM 684 O O . ILE A 1 86 ? -1.341 2.278 11.734 1.00 88.25 86 ILE A O 1
ATOM 688 N N . PHE A 1 87 ? -1.263 4.266 1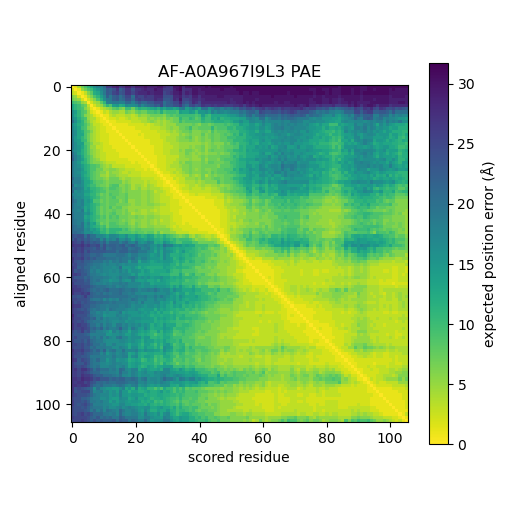2.767 1.00 90.44 87 PHE A N 1
ATOM 689 C CA . PHE A 1 87 ? -0.377 3.824 13.843 1.00 90.44 87 PHE A CA 1
ATOM 690 C C . PHE A 1 87 ? -1.129 3.728 15.175 1.00 90.44 87 PHE A C 1
ATOM 692 O O . PHE 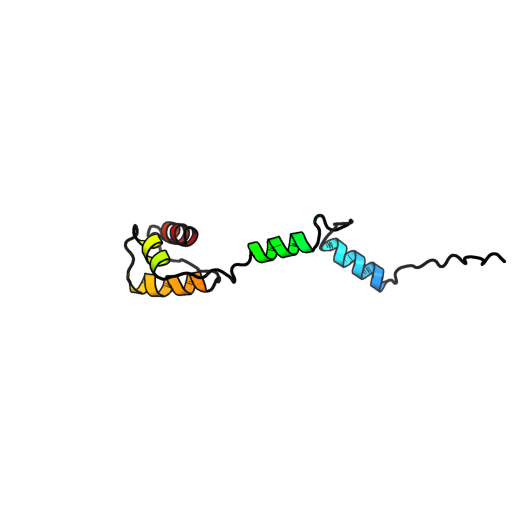A 1 87 ? -1.557 4.737 15.735 1.00 90.44 87 PHE A O 1
ATOM 699 N N . LEU A 1 88 ? -1.280 2.507 15.696 1.00 89.75 88 LEU A N 1
ATOM 700 C CA . LEU A 1 88 ? -1.928 2.233 16.981 1.00 89.75 88 LEU A CA 1
ATOM 701 C C . LEU A 1 88 ? -0.868 2.083 18.080 1.00 89.75 88 LEU A C 1
ATOM 703 O O . LEU A 1 88 ? -0.053 1.164 18.039 1.00 89.75 88 LEU A O 1
ATOM 707 N N . TYR A 1 89 ? -0.891 2.950 19.095 1.00 90.19 89 TYR A N 1
ATOM 708 C CA . TYR A 1 89 ? 0.125 2.979 20.157 1.00 90.19 89 TYR A CA 1
ATOM 709 C C . TYR A 1 89 ? -0.477 3.017 21.572 1.00 90.19 89 TYR A C 1
ATOM 711 O O . TYR A 1 89 ? -1.652 3.319 21.766 1.00 90.19 89 TYR A O 1
ATOM 719 N N . GLY A 1 90 ? 0.322 2.630 22.573 1.00 89.69 90 GLY A N 1
ATOM 720 C CA . GLY A 1 90 ? -0.031 2.665 23.999 1.00 89.69 90 GLY A CA 1
ATOM 721 C C . GLY A 1 90 ? 0.439 1.427 24.782 1.00 89.69 90 GLY A C 1
ATOM 722 O O . GLY A 1 90 ? 0.988 0.506 24.176 1.00 89.69 90 GLY A O 1
ATOM 723 N N . PRO A 1 91 ? 0.166 1.352 26.097 1.00 90.88 91 PRO A N 1
ATOM 724 C CA . PRO A 1 91 ? 0.543 0.221 26.957 1.00 90.88 91 PRO A CA 1
ATOM 725 C C . PRO A 1 91 ? 0.028 -1.149 26.468 1.00 90.88 91 PRO A C 1
ATOM 727 O O . PRO A 1 91 ? -1.005 -1.198 25.787 1.00 90.88 91 PRO A O 1
ATOM 730 N N . PRO A 1 92 ? 0.708 -2.269 26.781 1.00 90.50 92 PRO A N 1
ATOM 731 C CA . PRO A 1 92 ? 0.217 -3.610 26.448 1.00 90.50 92 PRO A CA 1
ATOM 732 C C . PRO A 1 92 ? -1.154 -3.878 27.098 1.00 90.50 92 PRO A C 1
ATOM 734 O O . PRO A 1 92 ? -1.470 -3.311 28.138 1.00 90.50 92 PRO A O 1
ATOM 737 N N . GLY A 1 93 ? -1.989 -4.711 26.466 1.00 86.88 93 GLY A N 1
ATOM 738 C CA . GLY A 1 93 ? -3.327 -5.068 26.974 1.00 86.88 93 GLY A CA 1
ATOM 739 C C . GLY A 1 93 ? -4.489 -4.159 26.540 1.00 86.88 93 GLY A C 1
ATOM 740 O O . GLY A 1 93 ? -5.639 -4.539 26.703 1.00 86.88 93 GLY A O 1
ATOM 741 N N . ASN A 1 94 ? -4.230 -3.014 25.898 1.00 86.19 94 ASN A N 1
ATOM 742 C CA . ASN A 1 94 ? -5.279 -2.060 25.482 1.00 86.19 94 ASN A CA 1
ATOM 743 C C . ASN A 1 94 ? -5.942 -2.370 24.120 1.00 86.19 94 ASN A C 1
ATOM 745 O O . ASN A 1 94 ? -6.343 -1.453 23.411 1.00 86.19 94 ASN A O 1
ATOM 749 N N . GLY A 1 95 ? -5.977 -3.633 23.689 1.00 87.94 95 GLY A N 1
ATOM 750 C CA . GLY A 1 95 ? -6.729 -4.032 22.489 1.00 87.94 95 GLY A CA 1
ATOM 751 C C . GLY A 1 95 ? -6.192 -3.551 21.131 1.00 87.94 95 GLY A C 1
ATOM 752 O O . GLY A 1 95 ? -6.898 -3.679 20.142 1.00 87.94 95 GLY A O 1
ATOM 753 N N . LYS A 1 96 ? -4.956 -3.036 21.029 1.00 92.25 96 LYS A N 1
ATOM 754 C CA . LYS A 1 96 ? -4.368 -2.567 19.750 1.00 92.25 96 LYS A CA 1
ATOM 755 C C . LYS A 1 96 ? -4.397 -3.617 18.640 1.00 92.25 96 LYS A C 1
ATOM 757 O O . LYS A 1 96 ? -4.788 -3.299 17.525 1.00 92.25 96 LYS A O 1
ATOM 762 N N . THR A 1 97 ? -3.993 -4.847 18.956 1.00 90.88 97 THR A N 1
ATOM 763 C CA . THR A 1 97 ? -4.025 -5.963 18.003 1.00 90.88 97 THR A CA 1
ATOM 764 C C . THR A 1 97 ? -5.454 -6.266 17.573 1.00 90.88 97 THR A C 1
ATOM 766 O O . THR A 1 97 ? -5.710 -6.357 16.384 1.00 90.88 97 THR A O 1
ATOM 769 N N . ALA A 1 98 ? -6.398 -6.298 18.518 1.00 91.62 98 ALA A N 1
ATOM 770 C CA . ALA A 1 98 ? -7.806 -6.516 18.206 1.00 91.62 98 ALA A CA 1
ATOM 771 C C . ALA A 1 98 ? -8.370 -5.403 17.304 1.00 91.62 98 ALA A C 1
ATOM 773 O O . ALA A 1 98 ? -9.074 -5.693 16.348 1.00 91.62 98 ALA A O 1
ATOM 774 N N . ILE A 1 99 ? -8.023 -4.134 17.557 1.00 91.56 99 ILE A N 1
ATOM 775 C CA . ILE A 1 99 ? -8.418 -3.008 16.695 1.00 91.56 99 ILE A CA 1
ATOM 776 C C . ILE A 1 99 ? -7.836 -3.185 15.288 1.00 91.56 99 ILE A C 1
ATOM 778 O O . ILE A 1 99 ? -8.555 -2.997 14.313 1.00 91.56 99 ILE A O 1
ATOM 782 N N . ALA A 1 100 ? -6.556 -3.549 15.168 1.00 91.12 100 ALA A N 1
ATOM 783 C CA . ALA A 1 100 ? -5.917 -3.776 13.872 1.00 91.12 100 ALA A CA 1
ATOM 784 C C . ALA A 1 100 ? -6.576 -4.927 13.092 1.00 91.12 100 ALA A C 1
ATOM 786 O O . ALA A 1 100 ? -6.814 -4.796 11.896 1.00 91.12 100 ALA A O 1
ATOM 787 N N . GLU A 1 101 ? -6.909 -6.024 13.773 1.00 91.12 101 GLU A N 1
ATOM 788 C CA . GLU A 1 101 ? -7.616 -7.165 13.184 1.00 91.12 101 GLU A CA 1
ATOM 789 C C . GLU A 1 101 ? -9.024 -6.781 12.725 1.00 91.12 101 GLU A C 1
ATOM 791 O O . GLU A 1 101 ? -9.412 -7.124 11.613 1.00 91.12 101 GLU A O 1
ATOM 796 N N . THR A 1 102 ? -9.766 -6.021 13.535 1.00 90.00 102 THR A N 1
ATOM 797 C CA . THR A 1 102 ? -11.089 -5.503 13.165 1.00 90.00 102 THR A CA 1
ATOM 798 C C . THR A 1 102 ? -11.021 -4.592 11.943 1.00 90.00 102 THR A C 1
ATOM 800 O O . THR A 1 102 ? -11.851 -4.724 11.052 1.00 90.00 102 THR A O 1
ATOM 803 N N . VAL A 1 103 ? -10.026 -3.703 11.860 1.00 88.12 103 VAL A N 1
ATOM 804 C CA . VAL A 1 103 ? -9.820 -2.851 10.677 1.00 88.12 103 VAL A CA 1
ATOM 805 C C . VAL A 1 103 ? -9.511 -3.685 9.433 1.00 88.12 103 VAL A C 1
ATOM 807 O O . VAL A 1 103 ? -9.964 -3.332 8.357 1.00 88.12 103 VAL A O 1
ATOM 810 N N . GLY A 1 104 ? -8.794 -4.802 9.565 1.00 84.12 104 GLY A N 1
ATOM 811 C CA . GLY A 1 104 ? -8.538 -5.715 8.445 1.00 84.12 104 GLY A CA 1
ATOM 812 C C . GLY A 1 104 ? -9.760 -6.508 7.960 1.00 84.12 104 GLY A C 1
ATOM 813 O O . GLY A 1 104 ? -9.648 -7.218 6.965 1.00 84.12 104 GLY A O 1
ATOM 814 N N . GLN A 1 105 ? -10.893 -6.433 8.667 1.00 80.44 105 GLN A N 1
ATOM 815 C CA . GLN A 1 105 ? -12.168 -7.055 8.279 1.00 80.44 105 GLN A CA 1
ATOM 816 C C . GLN A 1 105 ? -13.161 -6.067 7.650 1.00 80.44 105 GLN A C 1
ATOM 818 O O . GLN A 1 105 ? -14.221 -6.502 7.199 1.00 80.44 105 GLN A O 1
ATOM 823 N N . VAL A 1 106 ? -12.837 -4.769 7.677 1.00 76.69 106 VAL A N 1
ATOM 824 C CA . VAL A 1 106 ? -13.571 -3.680 7.012 1.00 76.69 106 VAL A CA 1
ATOM 825 C C . VAL A 1 106 ? -13.137 -3.627 5.555 1.00 76.69 106 VAL A C 1
ATOM 827 O O . VAL A 1 106 ? -14.036 -3.554 4.695 1.00 76.69 106 VAL A O 1
#

Solvent-accessible surface area (backbone atoms only — not comparable to full-atom values): 7005 Å² total; per-residue (Å²): 136,86,77,82,78,75,83,80,82,87,74,76,51,71,70,51,50,52,52,51,53,58,48,42,75,77,47,78,81,82,75,78,73,96,60,58,69,70,59,51,50,53,50,54,59,73,66,48,55,88,74,51,80,67,55,71,66,55,50,52,58,53,43,65,88,52,98,70,54,68,74,55,54,70,51,47,48,61,47,60,41,62,59,54,94,80,86,83,85,76,70,89,89,72,50,57,66,59,52,53,54,3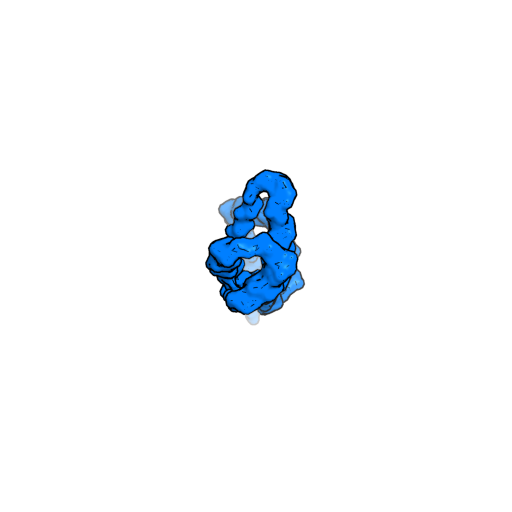7,58,74,71,102

pLDDT: mean 86.52, std 10.4, range [39.59, 97.06]

Sequence (106 aa):
REFNKGAWVFTLTDKGRNRAAELFEISRYVGPAPVPLDQYNRQVEAQTIESILVDEETVRGAFSRMVVTDRFRDRIGPAISSGRAIFLYGPPGNGKTAIAETVGQV

Radius of gyration: 26.77 Å; Cα contacts (8 Å, |Δi|>4): 36; chains: 1; bounding box: 54×22×85 Å